Protein AF-A0A5S9M266-F1 (afdb_monomer)

Structure (mmCIF, N/CA/C/O backbone):
data_AF-A0A5S9M266-F1
#
_entry.id   AF-A0A5S9M266-F1
#
loop_
_atom_site.group_PDB
_atom_site.id
_atom_site.type_symbol
_atom_site.label_atom_id
_atom_site.label_alt_id
_atom_site.label_comp_id
_atom_site.label_asym_id
_atom_site.label_entity_id
_atom_site.label_seq_id
_atom_site.pdbx_PDB_ins_code
_atom_site.Cartn_x
_atom_site.Cartn_y
_atom_site.Cartn_z
_atom_site.occupancy
_atom_site.B_iso_or_equiv
_atom_site.auth_seq_id
_atom_site.auth_comp_id
_atom_site.auth_asym_id
_atom_site.auth_atom_id
_atom_site.pdbx_PDB_model_num
ATOM 1 N N . MET A 1 1 ? -3.828 4.728 22.527 1.00 58.34 1 MET A N 1
ATOM 2 C CA . MET A 1 1 ? -3.271 5.516 21.414 1.00 58.34 1 MET A CA 1
ATOM 3 C C . MET A 1 1 ? -3.352 6.980 21.798 1.00 58.34 1 MET A C 1
ATOM 5 O O . MET A 1 1 ? -4.453 7.433 22.100 1.00 58.34 1 MET A O 1
ATOM 9 N N . PHE A 1 2 ? -2.227 7.687 21.875 1.00 62.44 2 PHE A N 1
ATOM 10 C CA . PHE A 1 2 ? -2.251 9.129 22.126 1.00 62.44 2 PHE A CA 1
ATOM 11 C C . PHE A 1 2 ? -2.511 9.867 20.800 1.00 62.44 2 PHE A C 1
ATOM 13 O O . PHE A 1 2 ? -2.143 9.340 19.750 1.00 62.44 2 PHE A O 1
ATOM 20 N N . PRO A 1 3 ? -3.144 11.056 20.805 1.00 72.81 3 PRO A N 1
ATOM 21 C CA . PRO A 1 3 ? -3.405 11.825 19.580 1.00 72.81 3 PRO A CA 1
ATOM 22 C C . PRO A 1 3 ? -2.166 11.990 18.682 1.00 72.81 3 PRO A C 1
ATOM 24 O O . PRO A 1 3 ? -2.257 11.842 17.466 1.00 72.81 3 PRO A O 1
ATOM 27 N N . ASP A 1 4 ? -0.999 12.167 19.303 1.00 83.62 4 ASP A N 1
ATOM 28 C CA . ASP A 1 4 ? 0.303 12.296 18.645 1.00 83.62 4 ASP A CA 1
ATOM 29 C C . ASP A 1 4 ? 0.708 11.063 17.811 1.00 83.62 4 ASP A C 1
ATOM 31 O O . ASP A 1 4 ? 1.307 11.195 16.744 1.00 83.62 4 ASP A O 1
ATOM 35 N N . ASP A 1 5 ? 0.341 9.851 18.235 1.00 85.38 5 ASP A N 1
ATOM 36 C CA . ASP A 1 5 ? 0.653 8.635 17.477 1.00 85.38 5 ASP A CA 1
ATOM 37 C C . ASP A 1 5 ? -0.181 8.548 16.190 1.00 85.38 5 ASP A C 1
ATOM 39 O O . ASP A 1 5 ? 0.282 8.049 15.169 1.00 85.38 5 ASP A O 1
ATOM 43 N N . ILE A 1 6 ? -1.417 9.047 16.201 1.00 90.38 6 ILE A N 1
ATOM 44 C CA . ILE A 1 6 ? -2.262 9.038 15.000 1.00 90.38 6 ILE A CA 1
ATOM 45 C C . ILE A 1 6 ? -1.871 10.158 14.049 1.00 90.38 6 ILE A C 1
ATOM 47 O O . ILE A 1 6 ? -1.804 9.932 12.842 1.00 90.38 6 ILE A O 1
ATOM 51 N N . GLU A 1 7 ? -1.544 11.340 14.564 1.00 93.50 7 GLU A N 1
ATOM 52 C CA . GLU A 1 7 ? -1.031 12.432 13.734 1.00 93.50 7 GLU A CA 1
ATOM 53 C C . GLU A 1 7 ? 0.270 12.041 13.027 1.00 93.50 7 GLU A C 1
ATOM 55 O O . GLU A 1 7 ? 0.413 12.262 11.820 1.00 93.50 7 GLU A O 1
ATOM 60 N N . ARG A 1 8 ? 1.190 11.373 13.734 1.00 95.38 8 ARG A N 1
ATOM 61 C CA . ARG A 1 8 ? 2.407 10.814 13.134 1.00 95.38 8 ARG A CA 1
ATOM 62 C C . ARG A 1 8 ? 2.093 9.742 12.081 1.00 95.38 8 ARG A C 1
ATOM 64 O O .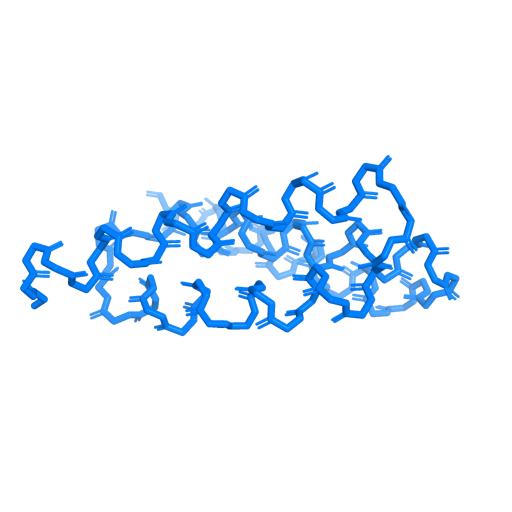 ARG A 1 8 ? 2.714 9.751 11.017 1.00 95.38 8 ARG A O 1
ATOM 71 N N . ALA A 1 9 ? 1.106 8.874 12.315 1.00 96.44 9 ALA A N 1
ATOM 72 C CA . ALA A 1 9 ? 0.682 7.880 11.325 1.00 96.44 9 ALA A CA 1
ATOM 73 C C . ALA A 1 9 ? 0.154 8.547 10.042 1.00 96.44 9 ALA A C 1
ATOM 75 O O . ALA A 1 9 ? 0.572 8.191 8.940 1.00 96.44 9 ALA A O 1
ATOM 76 N N . GLU A 1 10 ? -0.692 9.574 10.175 1.00 96.62 10 GLU A N 1
ATOM 77 C CA . GLU A 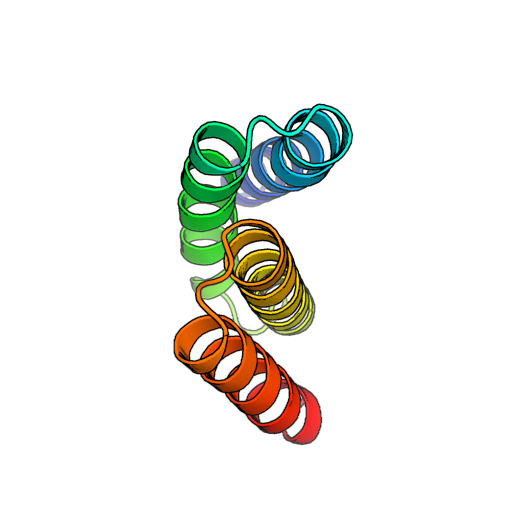1 10 ? -1.209 10.353 9.042 1.00 96.62 10 GLU A CA 1
ATOM 78 C C . GLU A 1 10 ? -0.102 11.102 8.293 1.00 96.62 10 GLU A C 1
ATOM 80 O O . GLU A 1 10 ? -0.135 11.191 7.062 1.00 96.62 10 GLU A O 1
ATOM 85 N N . PHE A 1 11 ? 0.897 11.628 9.005 1.00 97.50 11 PHE A N 1
ATOM 86 C CA . PHE A 1 11 ? 2.065 12.252 8.387 1.00 97.50 11 PHE A CA 1
ATOM 87 C C . PHE A 1 11 ? 2.821 11.256 7.502 1.00 97.50 11 PHE A C 1
ATOM 89 O O . PHE A 1 11 ? 3.055 11.528 6.322 1.00 97.50 11 PHE A O 1
ATOM 96 N N . HIS A 1 12 ? 3.136 10.073 8.038 1.00 98.56 12 HIS A N 1
ATOM 97 C CA . HIS A 1 12 ? 3.761 9.000 7.268 1.00 98.56 12 HIS A CA 1
ATOM 98 C C . HIS A 1 12 ? 2.898 8.591 6.071 1.00 98.56 12 HIS A C 1
ATOM 100 O O . HIS A 1 12 ? 3.408 8.527 4.955 1.00 98.56 12 HIS A O 1
ATOM 106 N N . TYR A 1 13 ? 1.591 8.415 6.268 1.00 98.19 13 TYR A N 1
ATOM 107 C CA . TYR A 1 13 ? 0.658 8.021 5.213 1.00 98.19 13 TYR A CA 1
ATOM 108 C C . TYR A 1 13 ? 0.604 9.028 4.052 1.00 98.19 13 TYR A C 1
ATOM 110 O O . TYR A 1 13 ? 0.538 8.627 2.893 1.00 98.19 13 TYR A O 1
ATOM 118 N N . LYS A 1 14 ? 0.700 10.336 4.323 1.00 98.44 14 LYS A N 1
ATOM 119 C CA . LYS A 1 14 ? 0.783 11.366 3.269 1.00 98.44 14 LYS A CA 1
ATOM 120 C C . LYS A 1 14 ? 2.106 11.327 2.503 1.00 98.44 14 LYS A C 1
ATOM 122 O O . LYS A 1 14 ? 2.114 11.562 1.294 1.00 98.44 14 LYS A O 1
ATOM 127 N N . LEU A 1 15 ? 3.217 11.029 3.180 1.00 98.62 15 LEU A N 1
ATOM 128 C CA . LEU A 1 15 ? 4.520 10.894 2.524 1.00 98.62 15 LEU A CA 1
ATOM 129 C C . LEU A 1 15 ? 4.568 9.692 1.578 1.00 98.62 15 LEU A C 1
ATOM 131 O O . LEU A 1 15 ? 5.222 9.783 0.542 1.00 98.62 15 LEU A O 1
ATOM 135 N N . VAL A 1 16 ? 3.820 8.621 1.866 1.00 98.75 16 VAL A N 1
ATOM 136 C CA . VAL A 1 16 ? 3.664 7.483 0.943 1.00 98.75 16 VAL A CA 1
ATOM 137 C C . VAL A 1 16 ? 3.198 7.970 -0.426 1.00 98.75 16 VAL A C 1
ATOM 139 O O . VAL A 1 16 ? 3.837 7.648 -1.424 1.00 98.75 16 VAL A O 1
ATOM 142 N N . ASP A 1 17 ? 2.148 8.794 -0.470 1.00 98.44 17 ASP A N 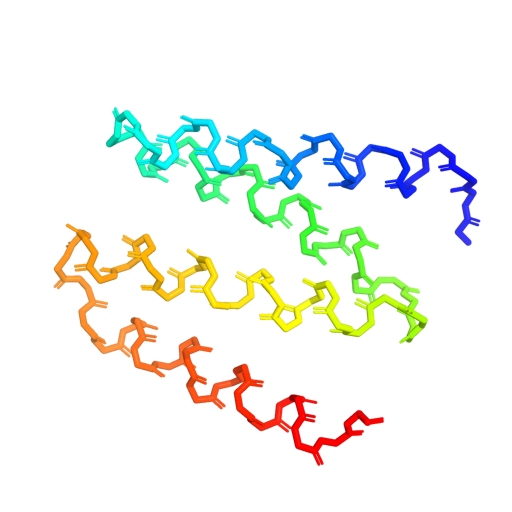1
ATOM 143 C CA . ASP A 1 17 ? 1.602 9.337 -1.720 1.00 98.44 17 ASP A CA 1
ATOM 144 C C . ASP A 1 17 ? 2.551 10.314 -2.407 1.00 98.44 17 ASP A C 1
ATOM 146 O O . ASP A 1 17 ? 2.633 10.342 -3.634 1.00 98.44 17 ASP A O 1
ATOM 150 N N . ALA A 1 18 ? 3.269 11.127 -1.632 1.00 98.62 18 ALA A N 1
ATOM 151 C CA . ALA A 1 18 ? 4.240 12.064 -2.182 1.00 98.62 18 ALA A CA 1
ATOM 152 C C . ALA A 1 18 ? 5.389 11.332 -2.886 1.00 98.62 18 ALA A C 1
ATOM 154 O O . ALA A 1 18 ? 5.694 11.665 -4.028 1.00 98.62 18 ALA A O 1
ATOM 155 N N . TYR A 1 19 ? 5.979 10.326 -2.233 1.00 98.81 19 TYR A N 1
ATOM 156 C CA . TYR A 1 19 ? 7.104 9.567 -2.779 1.00 98.81 19 TYR A CA 1
ATOM 157 C C . TYR A 1 19 ? 6.687 8.562 -3.853 1.00 98.81 19 TYR A C 1
ATOM 159 O O . TYR A 1 19 ? 7.435 8.364 -4.806 1.00 98.81 19 TYR A O 1
ATOM 167 N N . TYR A 1 20 ? 5.488 7.982 -3.748 1.00 98.75 20 TYR A N 1
ATOM 168 C CA . TYR A 1 20 ? 4.934 7.113 -4.787 1.00 98.75 20 TYR A CA 1
ATOM 169 C C . TYR A 1 20 ? 4.784 7.855 -6.122 1.00 98.75 20 TYR A C 1
ATOM 171 O O . TYR A 1 20 ? 5.207 7.353 -7.151 1.00 98.75 20 TYR A O 1
ATOM 179 N N . ARG A 1 21 ? 4.264 9.092 -6.106 1.00 98.50 21 ARG A N 1
ATOM 180 C CA . ARG A 1 21 ? 4.051 9.902 -7.324 1.00 98.50 21 ARG A CA 1
ATOM 181 C C . ARG A 1 21 ? 5.325 10.337 -8.057 1.00 98.50 21 ARG A C 1
ATOM 183 O O . ARG A 1 21 ? 5.213 10.897 -9.142 1.00 98.50 21 ARG A O 1
ATOM 190 N N . ILE A 1 22 ? 6.496 10.172 -7.449 1.00 98.44 22 ILE A N 1
ATOM 191 C CA . ILE A 1 22 ? 7.793 10.537 -8.040 1.00 98.44 22 ILE A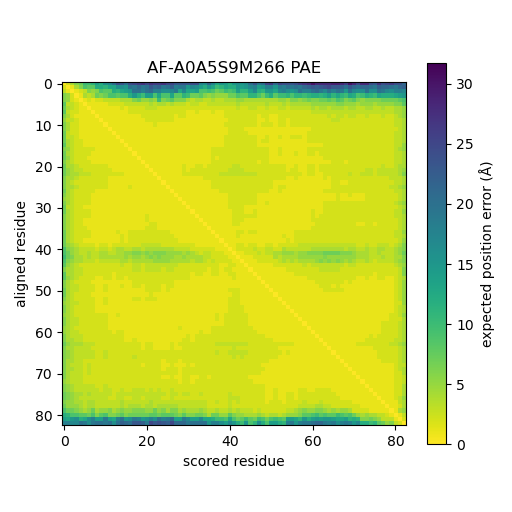 CA 1
ATOM 192 C C . ILE A 1 22 ? 8.711 9.315 -8.178 1.00 98.44 22 ILE A C 1
ATOM 194 O O . ILE A 1 22 ? 9.934 9.456 -8.159 1.00 98.44 22 ILE A O 1
ATOM 198 N N . ASP A 1 23 ? 8.114 8.121 -8.240 1.00 98.31 23 ASP A N 1
ATOM 199 C CA . ASP A 1 23 ? 8.765 6.818 -8.430 1.00 98.31 23 ASP A CA 1
ATOM 200 C C . ASP A 1 23 ? 9.827 6.473 -7.367 1.00 98.31 23 ASP A C 1
ATOM 202 O O . ASP A 1 23 ? 10.675 5.596 -7.539 1.00 98.31 23 ASP A O 1
ATOM 206 N N . GLN A 1 24 ? 9.772 7.127 -6.203 1.00 98.69 24 GLN A N 1
ATOM 207 C CA . GLN A 1 24 ? 10.620 6.824 -5.048 1.00 98.69 24 GLN A CA 1
ATOM 208 C C . GLN A 1 24 ? 9.993 5.698 -4.214 1.00 98.69 24 GLN A C 1
ATOM 210 O O . GLN A 1 24 ? 9.699 5.863 -3.026 1.00 98.69 24 GLN A O 1
ATOM 215 N N . HIS A 1 25 ? 9.778 4.537 -4.839 1.00 98.50 25 HIS A N 1
ATOM 216 C CA . HIS A 1 25 ? 9.011 3.428 -4.263 1.00 98.50 25 HIS A CA 1
ATOM 217 C C . HIS A 1 25 ? 9.581 2.910 -2.938 1.00 98.50 25 HIS A C 1
ATOM 219 O O . HIS A 1 25 ? 8.837 2.714 -1.983 1.00 98.50 25 HIS A O 1
ATOM 225 N N . PHE A 1 26 ? 10.902 2.759 -2.809 1.00 98.56 26 PHE A N 1
ATOM 226 C CA . PHE A 1 26 ? 11.508 2.306 -1.547 1.00 98.56 26 PHE A CA 1
ATOM 227 C C . PHE A 1 26 ? 11.314 3.306 -0.400 1.00 98.56 26 PHE A C 1
ATOM 229 O O . PHE A 1 26 ? 11.090 2.910 0.744 1.00 98.56 26 PHE A O 1
ATOM 236 N N . VAL A 1 27 ? 11.341 4.608 -0.700 1.00 98.62 27 VAL A N 1
ATOM 237 C CA . VAL A 1 27 ? 11.065 5.652 0.296 1.00 98.62 27 VAL A CA 1
ATOM 238 C C . VAL A 1 27 ? 9.585 5.624 0.679 1.00 98.62 27 VAL A C 1
ATOM 240 O O . VAL A 1 27 ? 9.262 5.642 1.866 1.00 98.62 27 VAL A O 1
ATOM 243 N N . SER A 1 28 ? 8.693 5.500 -0.310 1.00 98.81 28 SER A N 1
ATOM 244 C CA . SER A 1 28 ? 7.253 5.314 -0.096 1.00 98.81 28 SER A CA 1
ATOM 245 C C . SER A 1 28 ? 6.979 4.120 0.829 1.00 98.81 28 SER A C 1
ATOM 247 O O . SER A 1 28 ? 6.312 4.284 1.851 1.00 98.81 28 SER A O 1
ATOM 249 N N . LEU A 1 29 ? 7.579 2.958 0.548 1.00 98.81 29 LEU A N 1
ATOM 250 C CA . LEU A 1 29 ? 7.453 1.732 1.342 1.00 98.81 29 LEU A CA 1
ATOM 251 C C . LEU A 1 29 ? 7.934 1.909 2.792 1.00 98.81 29 LEU A C 1
ATOM 253 O O . LEU A 1 29 ? 7.221 1.527 3.715 1.00 98.81 29 LEU A O 1
ATOM 257 N N . ASN A 1 30 ? 9.074 2.566 3.019 1.00 98.69 30 ASN A N 1
ATOM 258 C CA . ASN A 1 30 ? 9.571 2.844 4.374 1.00 98.69 30 ASN A CA 1
ATOM 259 C C . ASN A 1 30 ? 8.613 3.737 5.189 1.00 98.69 30 ASN A C 1
ATOM 261 O O . ASN A 1 30 ? 8.436 3.542 6.392 1.00 98.69 30 ASN A O 1
ATOM 265 N N . HIS A 1 31 ? 7.971 4.728 4.562 1.00 98.75 31 HIS A N 1
ATOM 266 C CA . HIS A 1 31 ? 6.928 5.506 5.240 1.00 98.75 31 HIS A CA 1
ATOM 267 C C . HIS A 1 31 ? 5.652 4.685 5.457 1.00 98.75 31 HIS A C 1
ATOM 269 O O . HIS A 1 31 ? 4.978 4.859 6.473 1.00 98.75 31 HIS A O 1
ATOM 275 N N . LEU A 1 32 ? 5.338 3.779 4.536 1.00 98.50 32 LEU A N 1
ATOM 276 C CA . LEU A 1 32 ? 4.149 2.945 4.593 1.00 98.50 32 LEU A CA 1
ATOM 277 C C . LEU A 1 32 ? 4.203 1.915 5.725 1.00 98.50 32 LEU A C 1
ATOM 279 O O . LEU A 1 32 ? 3.192 1.712 6.397 1.00 98.50 32 LEU A O 1
ATOM 283 N N . GLU A 1 33 ? 5.368 1.314 5.977 1.00 98.38 33 GLU A N 1
ATOM 284 C CA . GLU A 1 33 ? 5.598 0.424 7.124 1.00 98.38 33 GLU A CA 1
ATOM 285 C C . GLU A 1 33 ? 5.278 1.130 8.443 1.00 98.38 33 GLU A C 1
ATOM 287 O O . GLU A 1 33 ? 4.466 0.635 9.224 1.00 98.38 33 GLU A O 1
ATOM 292 N N . LYS A 1 34 ? 5.821 2.339 8.634 1.00 98.06 34 LYS A N 1
ATOM 293 C CA . LYS A 1 34 ? 5.600 3.151 9.840 1.00 98.06 34 LYS A CA 1
ATOM 294 C C . LYS A 1 34 ? 4.130 3.510 10.024 1.00 98.06 34 LYS A C 1
ATOM 296 O O . LYS A 1 34 ? 3.574 3.312 11.099 1.00 98.06 34 LYS A O 1
ATOM 301 N N . ALA A 1 35 ? 3.473 3.993 8.966 1.00 98.06 35 ALA A N 1
ATOM 302 C CA . ALA A 1 35 ? 2.046 4.302 9.020 1.00 98.06 35 ALA A CA 1
ATOM 303 C C . ALA A 1 35 ? 1.220 3.064 9.406 1.00 98.06 35 ALA A C 1
ATOM 305 O O . ALA A 1 35 ? 0.385 3.127 10.309 1.00 98.06 35 ALA A O 1
ATOM 306 N N . LYS A 1 36 ? 1.473 1.921 8.755 1.00 97.56 36 LYS A N 1
ATOM 307 C CA . LYS A 1 36 ? 0.740 0.677 9.002 1.00 97.56 36 LYS A CA 1
ATOM 308 C C . LYS A 1 36 ? 0.941 0.162 10.424 1.00 97.56 36 LYS A C 1
ATOM 310 O O . LYS A 1 36 ? -0.047 -0.224 11.045 1.00 97.56 36 LYS A O 1
ATOM 315 N N . GLU A 1 37 ? 2.169 0.158 10.937 1.00 96.44 37 GLU A N 1
ATOM 316 C CA . GLU A 1 37 ? 2.477 -0.246 12.315 1.00 96.44 37 GLU A CA 1
ATOM 317 C C . GLU A 1 37 ? 1.645 0.565 13.315 1.00 96.44 37 GLU A C 1
ATOM 319 O O . GLU A 1 37 ? 0.945 -0.002 14.154 1.00 96.44 37 GLU A O 1
ATOM 324 N N . MET A 1 38 ? 1.624 1.888 13.152 1.00 95.69 38 MET A N 1
ATOM 325 C CA . MET A 1 38 ? 0.911 2.795 14.048 1.00 95.69 38 MET A CA 1
ATOM 326 C C . MET A 1 38 ? -0.610 2.622 13.952 1.00 95.69 38 MET A C 1
ATOM 328 O O . MET A 1 38 ? -1.280 2.527 14.981 1.00 95.69 38 MET A O 1
ATOM 332 N N . TYR A 1 39 ? -1.175 2.496 12.745 1.00 95.38 39 TYR A N 1
ATOM 333 C CA . TYR A 1 39 ? -2.610 2.224 12.581 1.00 95.38 39 TYR A CA 1
ATOM 334 C C . TYR A 1 39 ? -3.033 0.856 13.125 1.00 95.38 39 TYR A C 1
ATOM 336 O O . TYR A 1 39 ? -4.163 0.709 13.583 1.00 95.38 39 TYR A O 1
ATOM 344 N N . SER A 1 40 ? -2.141 -0.137 13.113 1.00 93.69 40 SER A N 1
ATOM 345 C CA . SER A 1 40 ? -2.447 -1.503 13.566 1.00 93.69 40 SER A CA 1
ATOM 346 C C . SER A 1 40 ? -2.586 -1.627 15.088 1.00 93.69 40 SER A C 1
ATOM 348 O O . SER A 1 40 ? -2.988 -2.674 15.583 1.00 93.69 40 SER A O 1
ATOM 350 N N . THR A 1 41 ? -2.294 -0.567 15.846 1.00 91.75 41 THR A N 1
ATOM 351 C CA . THR A 1 41 ? -2.440 -0.540 17.312 1.00 91.75 41 THR A CA 1
ATOM 352 C C . THR A 1 41 ? -3.891 -0.408 17.794 1.00 91.75 41 THR A C 1
ATOM 354 O O . THR A 1 41 ? -4.150 -0.511 18.994 1.00 91.75 41 THR A O 1
ATOM 357 N N . SER A 1 42 ? -4.845 -0.131 16.898 1.00 89.19 42 SER A N 1
ATOM 358 C CA . SER A 1 42 ? -6.242 0.118 17.258 1.00 89.19 42 SER A CA 1
ATOM 359 C C . SER A 1 42 ? -7.207 -0.274 16.138 1.00 89.19 42 SER A C 1
ATOM 361 O O . SER A 1 42 ? -7.090 0.189 15.004 1.00 89.19 42 SER A O 1
ATOM 363 N N . GLU A 1 43 ? -8.232 -1.055 16.488 1.00 89.31 43 GLU A N 1
ATOM 364 C CA . GLU A 1 43 ? -9.289 -1.510 15.568 1.00 89.31 43 GLU A CA 1
ATOM 365 C C . GLU A 1 43 ? -10.051 -0.356 14.895 1.00 89.31 43 GLU A C 1
ATOM 367 O O . GLU A 1 43 ? -10.519 -0.488 13.765 1.00 89.31 43 GLU A O 1
ATOM 372 N N . PHE A 1 44 ? -10.113 0.819 15.532 1.00 90.69 44 PHE A N 1
ATOM 373 C CA . PHE A 1 44 ? -10.746 2.008 14.949 1.00 90.69 44 PHE A CA 1
ATOM 374 C C . PHE A 1 44 ? -10.069 2.484 13.652 1.00 90.69 44 PHE A C 1
ATOM 376 O O . PHE A 1 44 ? -10.686 3.203 12.868 1.00 90.69 44 PHE A O 1
ATOM 383 N N . TYR A 1 45 ? -8.822 2.071 13.394 1.00 92.81 45 TYR A N 1
ATOM 384 C CA . TYR A 1 45 ? -8.059 2.440 12.198 1.00 92.81 45 TYR A CA 1
ATOM 385 C C . TYR A 1 45 ? -7.924 1.299 11.187 1.00 92.81 45 TYR A C 1
ATOM 387 O O . TYR A 1 45 ? -7.124 1.385 10.254 1.00 92.81 45 TYR A O 1
ATOM 395 N N . LYS A 1 46 ? -8.751 0.254 11.290 1.00 93.81 46 LYS A N 1
ATOM 396 C CA . LYS A 1 46 ? -8.757 -0.878 10.352 1.00 93.81 46 LYS A CA 1
ATOM 397 C C . LYS A 1 46 ? -8.844 -0.450 8.883 1.00 93.81 46 LYS A C 1
ATOM 399 O O . LYS A 1 46 ? -8.100 -0.963 8.050 1.00 93.81 46 LYS A O 1
ATOM 404 N N . ALA A 1 47 ? -9.668 0.549 8.560 1.00 95.38 47 ALA A N 1
ATOM 405 C CA . ALA A 1 47 ? -9.762 1.091 7.201 1.00 95.38 47 ALA A CA 1
ATOM 406 C C . ALA A 1 47 ? -8.432 1.695 6.701 1.00 95.38 47 ALA A C 1
ATOM 408 O O . ALA A 1 47 ? -8.083 1.555 5.528 1.00 95.38 47 ALA A O 1
ATOM 409 N N . LYS A 1 48 ? -7.647 2.321 7.588 1.00 96.81 48 LYS A N 1
ATOM 410 C CA . LYS A 1 48 ? -6.310 2.835 7.258 1.00 96.81 48 LYS A CA 1
ATOM 411 C C . LYS A 1 48 ? -5.307 1.705 7.045 1.00 96.81 48 LYS A C 1
ATOM 413 O O . LYS A 1 48 ? -4.499 1.798 6.125 1.00 96.81 48 LYS A O 1
ATOM 418 N N . VAL A 1 49 ? -5.396 0.613 7.808 1.00 97.31 49 VAL A N 1
ATOM 419 C CA . VAL A 1 49 ? -4.580 -0.596 7.580 1.00 97.31 49 VAL A CA 1
ATOM 420 C C . VAL A 1 49 ? -4.900 -1.229 6.219 1.00 97.31 49 VAL A C 1
ATOM 422 O O . VAL A 1 49 ? -3.978 -1.569 5.475 1.00 97.31 49 VAL A O 1
ATOM 425 N N . VAL A 1 50 ? -6.183 -1.315 5.840 1.00 97.94 50 VAL A N 1
ATOM 426 C CA . VAL A 1 50 ? -6.602 -1.744 4.490 1.00 97.94 50 VAL A CA 1
ATOM 427 C C . VAL A 1 50 ? -5.990 -0.832 3.424 1.00 97.94 50 VAL A C 1
ATOM 429 O O . VAL A 1 50 ? -5.372 -1.324 2.481 1.00 97.94 50 VAL A O 1
ATOM 432 N N . GLY A 1 51 ? -6.091 0.490 3.599 1.00 98.12 51 GLY A N 1
ATOM 433 C CA . GLY A 1 51 ? -5.473 1.469 2.703 1.00 98.12 51 GLY A CA 1
ATOM 434 C C . GLY A 1 51 ? -3.956 1.301 2.587 1.00 98.12 51 GLY A C 1
ATOM 435 O O . GLY A 1 51 ? -3.411 1.392 1.488 1.00 98.12 51 GLY A O 1
ATOM 436 N N . CYS A 1 52 ? -3.274 0.981 3.690 1.00 98.50 52 CYS A N 1
ATOM 437 C CA . CYS A 1 52 ? -1.843 0.702 3.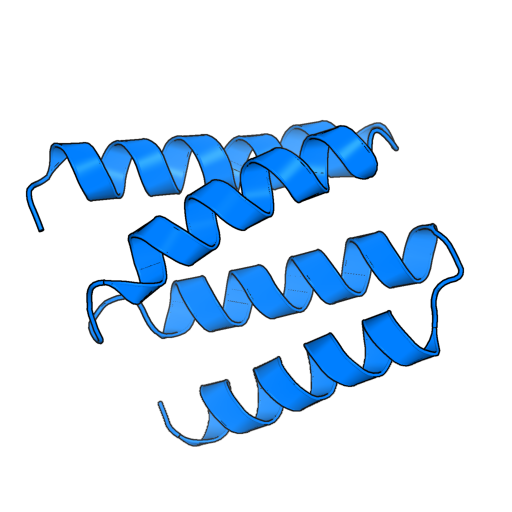660 1.00 98.50 52 CYS A CA 1
ATOM 438 C C . CYS A 1 52 ? -1.523 -0.538 2.818 1.00 98.50 52 CYS A C 1
ATOM 440 O O . CYS A 1 52 ? -0.617 -0.490 1.993 1.00 98.50 52 CYS A O 1
ATOM 442 N N . ASN A 1 53 ? -2.284 -1.627 2.966 1.00 98.38 53 ASN A N 1
ATOM 443 C CA . ASN A 1 53 ? -2.094 -2.834 2.155 1.00 98.38 53 ASN A CA 1
ATOM 444 C C . ASN A 1 53 ? -2.284 -2.552 0.656 1.00 98.38 53 ASN A C 1
ATOM 446 O O . ASN A 1 53 ? -1.479 -3.002 -0.150 1.00 98.38 53 ASN A O 1
ATOM 450 N N . ILE A 1 54 ? -3.279 -1.744 0.277 1.00 98.62 54 ILE A N 1
ATOM 451 C CA . ILE A 1 54 ? -3.475 -1.343 -1.127 1.00 98.62 54 ILE A CA 1
ATOM 452 C C . ILE A 1 54 ? -2.248 -0.590 -1.660 1.00 98.62 54 ILE A C 1
ATOM 454 O O . ILE A 1 54 ? -1.786 -0.862 -2.767 1.00 98.62 54 ILE A O 1
ATOM 458 N N . LYS A 1 55 ? -1.684 0.332 -0.870 1.00 98.75 55 LYS A N 1
ATOM 459 C CA . LYS A 1 55 ? -0.488 1.098 -1.261 1.00 98.75 55 LYS A CA 1
ATOM 460 C C . LYS A 1 55 ? 0.784 0.247 -1.305 1.00 98.75 55 LYS A C 1
ATOM 462 O O . LYS A 1 55 ? 1.657 0.528 -2.125 1.00 98.75 55 LYS A O 1
ATOM 467 N N . PHE A 1 56 ? 0.885 -0.795 -0.476 1.00 98.81 56 PHE A N 1
ATOM 468 C CA . PHE A 1 56 ? 1.956 -1.788 -0.583 1.00 98.81 56 PHE A CA 1
ATOM 469 C C . PHE A 1 56 ? 1.829 -2.516 -1.915 1.00 98.81 56 PHE A C 1
ATOM 471 O O . PHE A 1 56 ? 2.797 -2.569 -2.666 1.00 98.81 56 PHE A O 1
ATOM 478 N N . GLY A 1 57 ? 0.619 -2.980 -2.240 1.00 98.75 57 GLY A N 1
ATOM 479 C CA . GLY A 1 57 ? 0.330 -3.622 -3.517 1.00 98.75 57 GLY A CA 1
ATOM 480 C C . GLY A 1 57 ? 0.720 -2.753 -4.712 1.00 98.75 57 GLY A C 1
ATOM 481 O O . GLY A 1 57 ? 1.418 -3.228 -5.599 1.00 98.75 57 GLY A O 1
ATOM 482 N N . ALA A 1 58 ? 0.367 -1.463 -4.689 1.00 98.81 58 ALA A N 1
ATOM 483 C CA . ALA A 1 58 ? 0.708 -0.524 -5.762 1.00 98.81 58 ALA A CA 1
ATOM 484 C C . ALA A 1 58 ? 2.226 -0.345 -5.937 1.00 98.81 58 ALA A C 1
ATOM 486 O O . ALA A 1 58 ? 2.734 -0.462 -7.046 1.00 98.81 58 ALA A O 1
ATOM 487 N N . ASN A 1 59 ? 2.969 -0.140 -4.843 1.00 98.81 59 ASN A N 1
ATOM 488 C CA . ASN A 1 59 ? 4.431 -0.052 -4.915 1.00 98.81 59 ASN A CA 1
ATOM 489 C C . ASN A 1 59 ? 5.066 -1.358 -5.419 1.00 98.81 59 ASN A C 1
ATOM 491 O O . ASN A 1 59 ? 6.005 -1.312 -6.207 1.00 98.81 59 ASN A O 1
ATOM 495 N N . MET A 1 60 ? 4.575 -2.521 -4.980 1.00 98.81 60 MET A N 1
ATOM 496 C CA . MET A 1 60 ? 5.087 -3.809 -5.461 1.00 98.81 60 MET A CA 1
ATOM 497 C C . MET A 1 60 ? 4.781 -4.023 -6.942 1.00 98.81 60 MET A C 1
ATOM 499 O O . MET A 1 60 ? 5.636 -4.523 -7.669 1.00 98.81 60 MET A O 1
ATOM 503 N N . TYR A 1 61 ? 3.598 -3.610 -7.396 1.00 98.75 61 TYR A N 1
ATOM 504 C CA . TYR A 1 61 ? 3.199 -3.699 -8.794 1.00 98.75 61 TYR A CA 1
ATOM 505 C C . TYR A 1 61 ? 4.138 -2.888 -9.697 1.00 98.75 61 TYR A C 1
ATOM 507 O O . TYR A 1 61 ? 4.677 -3.443 -10.653 1.00 98.75 61 TYR A O 1
ATOM 515 N N . ASP A 1 62 ? 4.412 -1.626 -9.353 1.00 98.56 62 ASP A N 1
ATOM 516 C CA . ASP A 1 62 ? 5.294 -0.754 -10.149 1.00 98.56 62 ASP A CA 1
ATOM 517 C C . ASP A 1 62 ? 6.769 -1.187 -10.102 1.00 98.56 62 ASP A C 1
ATOM 519 O O . ASP A 1 62 ? 7.536 -0.934 -11.030 1.00 98.56 62 ASP A O 1
ATOM 523 N N . LEU A 1 63 ? 7.163 -1.920 -9.057 1.00 98.50 63 LEU A N 1
ATOM 524 C CA . LEU A 1 63 ? 8.459 -2.600 -8.966 1.00 98.50 63 LEU A CA 1
ATOM 525 C C . LEU A 1 63 ? 8.490 -3.962 -9.688 1.00 98.50 63 LEU A C 1
ATOM 527 O O . LEU A 1 63 ? 9.478 -4.686 -9.564 1.00 98.50 63 LEU A O 1
ATOM 531 N N . TYR A 1 64 ? 7.436 -4.335 -10.420 1.00 98.44 64 TYR A N 1
ATOM 532 C CA . TYR A 1 64 ? 7.273 -5.627 -11.105 1.00 98.44 64 TYR A CA 1
ATOM 533 C C . TYR A 1 64 ? 7.302 -6.857 -10.176 1.00 98.44 64 TYR A C 1
ATOM 535 O O . TYR A 1 64 ? 7.538 -7.983 -10.616 1.00 98.44 64 TYR A O 1
ATOM 543 N N . ARG A 1 65 ? 7.008 -6.675 -8.884 1.00 98.62 65 ARG A N 1
ATOM 544 C CA . ARG A 1 65 ? 6.889 -7.741 -7.872 1.00 98.62 65 ARG A CA 1
ATOM 545 C C . ARG A 1 65 ? 5.438 -8.210 -7.779 1.00 98.62 65 ARG A C 1
ATOM 547 O O . ARG A 1 65 ? 4.761 -8.014 -6.770 1.00 98.62 65 ARG A O 1
ATOM 554 N N . LEU A 1 66 ? 4.945 -8.784 -8.874 1.00 98.50 66 LEU A N 1
ATOM 555 C CA . LEU A 1 66 ? 3.512 -9.021 -9.089 1.00 98.50 66 LEU A CA 1
ATOM 556 C C . LEU A 1 66 ? 2.882 -9.975 -8.061 1.00 98.50 66 LEU A C 1
ATOM 558 O O . LEU A 1 66 ? 1.787 -9.692 -7.581 1.00 98.50 66 LEU A O 1
ATOM 562 N N . ASP A 1 67 ? 3.584 -11.038 -7.661 1.00 98.69 67 ASP A N 1
ATOM 563 C CA . ASP A 1 67 ? 3.079 -11.994 -6.661 1.00 98.69 67 ASP A CA 1
ATOM 564 C C . ASP A 1 67 ? 2.860 -11.328 -5.293 1.00 98.69 67 ASP A C 1
ATOM 566 O O . ASP A 1 67 ? 1.875 -11.572 -4.592 1.00 98.69 67 ASP A O 1
ATOM 570 N N . GLU A 1 68 ? 3.769 -10.431 -4.910 1.00 98.62 68 GLU A N 1
ATOM 571 C CA . GLU A 1 68 ? 3.649 -9.675 -3.667 1.00 98.62 68 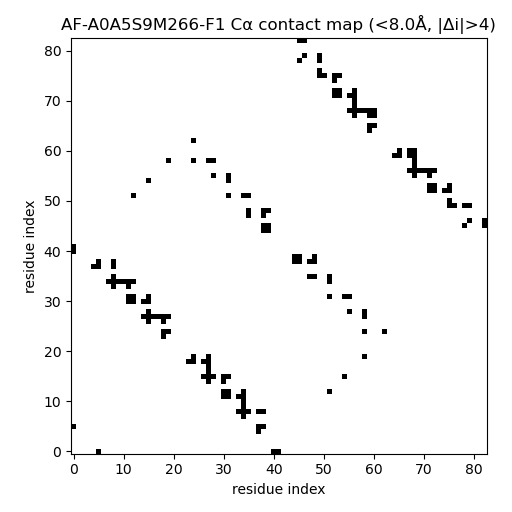GLU A CA 1
ATOM 572 C C . GLU A 1 68 ? 2.548 -8.629 -3.764 1.00 98.62 68 GLU A C 1
ATOM 574 O O . GLU A 1 68 ? 1.775 -8.468 -2.817 1.00 98.62 68 GLU A O 1
ATOM 579 N N . ALA A 1 69 ? 2.428 -7.965 -4.916 1.00 98.81 69 ALA A N 1
ATOM 580 C CA . ALA A 1 69 ? 1.333 -7.044 -5.175 1.00 98.81 69 ALA A CA 1
ATOM 581 C C . ALA A 1 69 ? -0.024 -7.740 -5.001 1.00 98.81 69 ALA A C 1
ATOM 583 O O . ALA A 1 69 ? -0.875 -7.262 -4.247 1.00 98.81 69 ALA A O 1
ATOM 584 N N . GLU A 1 70 ? -0.199 -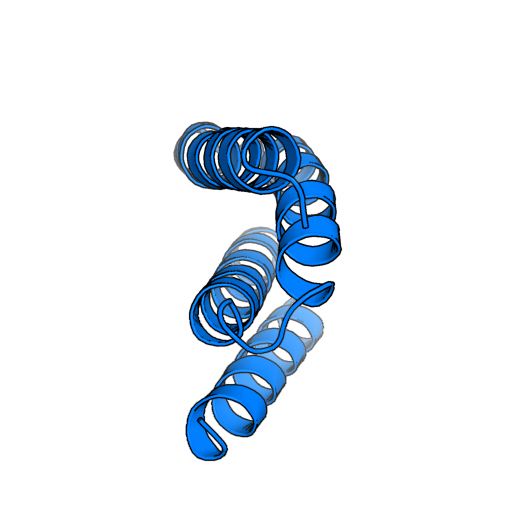8.908 -5.625 1.00 98.69 70 GLU A N 1
ATOM 585 C CA . GLU A 1 70 ? -1.405 -9.724 -5.494 1.00 98.69 70 GLU A CA 1
ATOM 586 C C . GLU A 1 70 ? -1.665 -10.125 -4.038 1.00 98.69 70 GLU A C 1
ATOM 588 O O . GLU A 1 70 ? -2.791 -9.978 -3.555 1.00 98.69 70 GLU A O 1
ATOM 593 N N . SER A 1 71 ? -0.638 -10.581 -3.318 1.00 98.56 71 SER A N 1
ATOM 594 C CA . SER A 1 71 ? -0.750 -10.951 -1.903 1.00 98.56 71 SER A CA 1
ATOM 595 C C . SER A 1 71 ? -1.280 -9.791 -1.050 1.00 98.56 71 SER A C 1
ATOM 597 O O . SER A 1 71 ? -2.242 -9.955 -0.290 1.00 98.56 71 SER A O 1
ATOM 599 N N . TYR A 1 72 ? -0.738 -8.582 -1.232 1.00 98.56 72 TYR A N 1
ATOM 600 C CA . TYR A 1 72 ? -1.210 -7.390 -0.526 1.00 98.56 72 TYR A CA 1
ATOM 601 C C . TYR A 1 72 ? -2.646 -7.006 -0.893 1.00 98.56 72 TYR A C 1
ATOM 603 O O . TYR A 1 72 ? -3.428 -6.654 -0.003 1.00 98.56 72 TYR A O 1
ATOM 611 N N . TYR A 1 73 ? -3.025 -7.098 -2.170 1.00 98.50 73 TYR A N 1
ATOM 612 C CA . TYR A 1 73 ? -4.395 -6.816 -2.600 1.00 98.50 73 TYR A CA 1
ATOM 613 C C . TYR A 1 73 ? -5.397 -7.833 -2.047 1.00 98.50 73 TYR A C 1
ATOM 615 O O . TYR A 1 73 ? -6.447 -7.442 -1.535 1.00 98.50 73 TYR A O 1
ATOM 623 N N . ARG A 1 74 ? -5.069 -9.128 -2.054 1.00 98.06 74 ARG A N 1
ATOM 624 C CA . ARG A 1 74 ? -5.915 -10.170 -1.450 1.00 98.06 74 ARG A CA 1
ATOM 625 C C . ARG A 1 74 ? -6.064 -9.972 0.054 1.00 98.06 74 ARG A C 1
ATOM 627 O O . ARG A 1 74 ? -7.185 -10.010 0.557 1.00 98.06 74 ARG A O 1
ATOM 634 N N . GLY A 1 75 ? -4.970 -9.677 0.755 1.00 96.62 75 GLY A N 1
ATOM 635 C CA . GLY A 1 75 ? -5.009 -9.365 2.184 1.00 96.62 75 GLY A CA 1
ATOM 636 C C . GLY A 1 75 ? -5.833 -8.110 2.497 1.00 96.62 75 GLY A C 1
ATOM 637 O O . GLY A 1 75 ? -6.539 -8.061 3.502 1.00 96.62 75 GLY A O 1
ATOM 638 N N . SER A 1 76 ? -5.793 -7.096 1.625 1.00 96.75 76 SER A N 1
ATOM 639 C CA . SER A 1 76 ? -6.659 -5.912 1.707 1.00 96.75 76 SER A CA 1
ATOM 640 C C . SER A 1 76 ? -8.141 -6.272 1.570 1.00 96.75 76 SER A C 1
ATOM 642 O O . SER A 1 76 ? -8.940 -5.809 2.385 1.00 96.75 76 SER A O 1
ATOM 644 N N . LEU A 1 77 ? -8.503 -7.094 0.582 1.00 96.69 77 LEU A N 1
ATOM 645 C CA . LEU A 1 77 ? -9.884 -7.527 0.357 1.00 96.69 77 LEU A CA 1
ATOM 646 C C . LEU A 1 77 ? -10.412 -8.346 1.536 1.00 96.69 77 LEU A C 1
ATOM 648 O O . LEU A 1 77 ? -11.508 -8.080 2.027 1.00 96.69 77 LEU A O 1
ATOM 652 N N . GLU A 1 78 ? -9.621 -9.297 2.033 1.00 95.75 78 GLU A N 1
ATOM 653 C CA . GLU A 1 78 ? -9.996 -10.107 3.191 1.00 95.75 78 GLU A CA 1
ATOM 654 C C . GLU A 1 78 ? -10.218 -9.230 4.430 1.00 95.75 78 GLU A C 1
ATOM 656 O O . GLU A 1 78 ? -11.250 -9.340 5.094 1.00 95.75 78 GLU A O 1
ATOM 661 N N . LEU A 1 79 ? -9.291 -8.312 4.719 1.00 92.81 79 LEU A N 1
ATOM 662 C CA . LEU A 1 79 ? -9.402 -7.425 5.875 1.00 92.81 79 LEU A CA 1
ATOM 663 C C . LEU A 1 79 ? -10.591 -6.460 5.752 1.00 92.81 79 LEU A C 1
ATOM 665 O O . LEU A 1 79 ? -11.298 -6.242 6.737 1.00 92.81 79 LEU A O 1
ATOM 669 N N . GLY A 1 80 ? -10.824 -5.913 4.555 1.00 91.38 80 GLY A N 1
ATOM 670 C CA . GLY A 1 80 ? -11.929 -4.999 4.263 1.00 91.38 80 GLY A CA 1
ATOM 671 C C . GLY A 1 80 ? -13.301 -5.671 4.292 1.00 91.38 80 GLY A C 1
ATOM 672 O 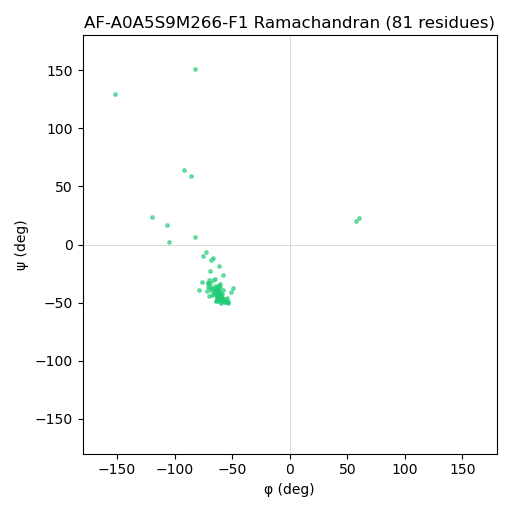O . GLY A 1 80 ? -14.256 -5.062 4.751 1.00 91.38 80 GLY A O 1
ATOM 673 N N . SER A 1 81 ? -13.399 -6.943 3.895 1.00 87.88 81 SER A N 1
ATOM 674 C CA . SER A 1 81 ? -14.653 -7.718 3.949 1.00 87.88 81 SER A CA 1
ATOM 675 C C . SER A 1 81 ? -15.135 -8.038 5.371 1.00 87.88 81 SER A C 1
ATOM 677 O O . SER A 1 81 ? -16.269 -8.471 5.561 1.00 87.88 81 SER A O 1
ATOM 679 N N . ARG A 1 82 ? -14.266 -7.841 6.370 1.00 74.31 82 ARG A N 1
ATOM 680 C CA . ARG A 1 82 ? -14.528 -8.086 7.795 1.00 74.31 82 ARG A CA 1
ATOM 681 C C . ARG A 1 82 ? -14.745 -6.793 8.593 1.00 74.31 82 ARG A C 1
ATOM 683 O O . ARG A 1 82 ? -14.758 -6.863 9.822 1.00 74.31 82 ARG A O 1
ATOM 690 N N . ALA A 1 83 ? -14.716 -5.625 7.953 1.00 56.62 83 ALA A N 1
ATOM 691 C CA . ALA A 1 83 ? -14.890 -4.313 8.586 1.00 56.62 83 ALA A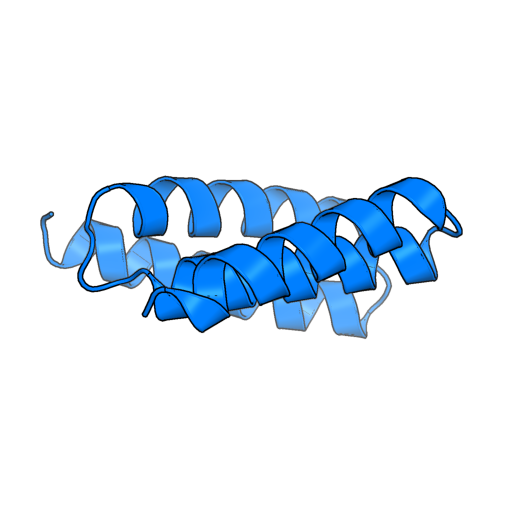 CA 1
ATOM 692 C C . ALA A 1 83 ? -16.354 -3.872 8.500 1.00 56.62 83 ALA A C 1
ATOM 694 O O . ALA A 1 83 ? -16.816 -3.273 9.493 1.00 56.62 83 ALA A O 1
#

pLDDT: mean 94.77, std 8.41, range [56.62, 98.81]

Solvent-accessible surface area (backbone atoms only — not comparable to full-atom values): 4246 Å² total; per-residue (Å²): 134,57,72,67,54,52,53,52,20,52,52,27,48,52,44,22,58,58,27,46,78,69,74,36,42,72,62,12,49,59,27,36,52,54,16,35,58,52,30,67,75,40,81,92,31,46,70,55,37,31,51,39,27,44,52,50,13,52,46,26,43,78,69,69,37,51,71,58,13,50,50,26,42,51,52,20,50,57,56,54,77,74,109

Nearest PDB structures (foldseek):
  4i9e-assembly1_B  TM=9.596E-01  e=5.471E-04  Bacillus subtilis subsp. subtilis str. 168
  8rtc-assembly1_A  TM=9.187E-01  e=4.325E-04  Bacillus phage phi3T
  3q15-assembly2_B-3  TM=9.581E-01  e=1.401E-03  Bacillus subtilis
  8rte-assembly1_B  TM=9.319E-01  e=1.174E-03  Bacillus phage phi105
  4gcn-assembly2_B  TM=8.624E-01  e=7.181E-02  Caenorhabditis elegans

Secondary structure (DSSP, 8-state):
--HHHHHHHHHHHHHHHHHHTTT-HHHHHHHHHHHHHHHTT-GGGHHHHHHHHHHHHHHHHHTT-HHHHHHHHHHHHHHHTT-

Organism: Bacillus safensis (NCBI:txid561879)

Foldseek 3Di:
DDPVLLVLLVVLQVVLVVCVVVLVLVSSLVSLVSSLVSLVVDPVSLVVNLVSLQSQLVSCVVVVVNVSSVVSPVVSVVSVVVD

InterPro domains:
  IPR011990 Tetratricopeptide-like helical domain superfamily [G3DSA:1.25.40.10] (1-82)
  IPR011990 Tetratricopeptide-like helical domain superfamily [SSF48452] (4-80)

Radius of gyration: 12.42 Å; Cα contacts (8 Å, |Δi|>4): 91; chains: 1; bounding box: 26×24×33 Å

Mean predicted aligned error: 2.93 Å

Sequence (83 aa):
MFPDDIERAEFHYKLVDAYYRIDQHFVSLNHLEKAKEMYSTSEFYKAKVVGCNIKFGANMYDLYRLDEAESYYRGSLELGSRA